Protein AF-A0A5C9CBG6-F1 (afdb_monomer_lite)

Sequence (77 aa):
MMEPGLNHILFVSILLFFIGVYGFFTRRNLITMLMSIELILNSVNLNFIAFNKYLWPGKMDGLFFSIFVIAKKSSID

Secondary structure (DSSP, 8-state):
-----HHHHHHHHHHHHHHHHHHHHH--SHHHHHHHHHHHHHHHHHHHHHHHHHH-TT--HHHHHHHHHHHHHHTT-

pLDDT: mean 75.6, std 13.64, range [40.19, 92.5]

Foldseek 3Di:
DDDPPLVVLLVVLVVQLVVLVVQLVPDPDPVSNVVSVLSNLVSVLSNLQSVCCVPPVPDVPSVVSVVVSVVVVVVVD

Structure (mmCIF, N/CA/C/O backbone):
data_AF-A0A5C9CBG6-F1
#
_entry.id   AF-A0A5C9CBG6-F1
#
loop_
_atom_site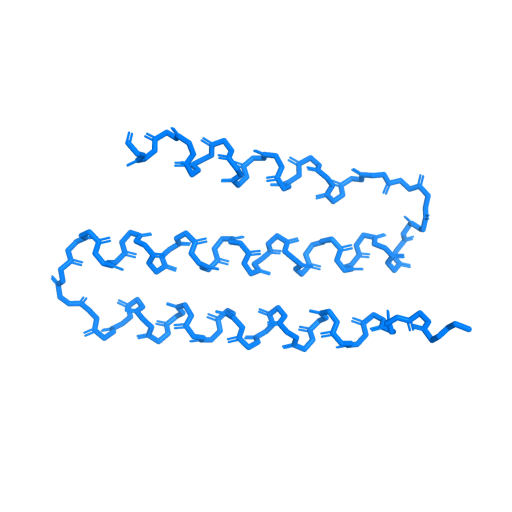.group_PDB
_atom_site.id
_atom_site.type_symbol
_atom_site.label_atom_id
_atom_site.label_alt_id
_atom_site.label_comp_id
_atom_site.label_asym_id
_atom_site.label_entity_id
_atom_site.label_seq_id
_atom_site.pdbx_PDB_ins_code
_atom_site.Cartn_x
_atom_site.Cartn_y
_atom_site.Cartn_z
_atom_site.occupancy
_atom_site.B_iso_or_equiv
_atom_site.auth_seq_id
_atom_site.auth_comp_id
_atom_site.auth_asym_id
_atom_site.auth_atom_id
_atom_site.pdbx_PDB_model_num
ATOM 1 N N . MET A 1 1 ? 23.390 -8.622 -8.438 1.00 40.19 1 MET A N 1
ATOM 2 C CA . MET A 1 1 ? 22.476 -7.927 -7.507 1.00 40.19 1 MET A CA 1
ATOM 3 C C . MET A 1 1 ? 21.079 -8.133 -8.068 1.00 40.19 1 MET A C 1
ATOM 5 O O . MET A 1 1 ? 20.853 -7.704 -9.190 1.00 40.19 1 MET A O 1
ATOM 9 N N . MET A 1 2 ? 20.215 -8.914 -7.411 1.00 48.09 2 MET A N 1
ATOM 10 C CA . MET A 1 2 ? 18.856 -9.153 -7.917 1.00 48.09 2 MET A CA 1
ATOM 11 C C . MET A 1 2 ? 18.075 -7.850 -7.773 1.00 48.09 2 MET A C 1
ATOM 13 O O . MET A 1 2 ? 17.6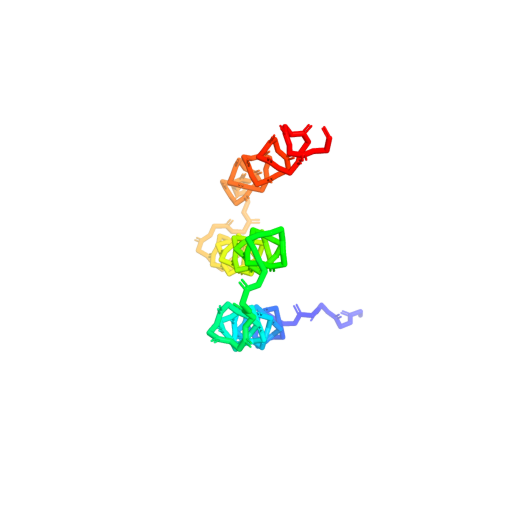69 -7.500 -6.668 1.00 48.09 2 MET A O 1
ATOM 17 N N . GLU A 1 3 ? 17.915 -7.099 -8.862 1.00 57.66 3 GLU A N 1
ATOM 18 C CA . GLU A 1 3 ? 16.940 -6.018 -8.864 1.00 57.66 3 GLU A CA 1
ATOM 19 C C . GLU A 1 3 ? 15.570 -6.639 -8.571 1.00 57.66 3 GLU A C 1
ATOM 21 O O . GLU A 1 3 ? 15.191 -7.600 -9.251 1.00 57.66 3 GLU A O 1
ATOM 26 N N . PRO A 1 4 ? 14.831 -6.166 -7.551 1.00 60.41 4 PRO A N 1
ATOM 27 C CA . PRO A 1 4 ? 13.476 -6.637 -7.334 1.00 60.41 4 PRO A CA 1
ATOM 28 C C . PRO A 1 4 ? 12.682 -6.350 -8.608 1.00 60.41 4 PRO A C 1
ATOM 30 O O . PRO A 1 4 ? 12.453 -5.195 -8.975 1.00 60.41 4 PRO A O 1
ATOM 33 N N . GLY A 1 5 ? 12.321 -7.423 -9.316 1.00 72.19 5 GLY A N 1
ATOM 34 C CA . GLY A 1 5 ? 11.536 -7.328 -10.536 1.00 72.19 5 GLY A CA 1
ATOM 35 C C . GLY A 1 5 ? 10.221 -6.615 -10.244 1.00 72.19 5 GLY A C 1
ATOM 36 O O . GLY A 1 5 ? 9.630 -6.814 -9.183 1.00 72.19 5 GLY A O 1
ATOM 37 N N . LEU A 1 6 ? 9.758 -5.805 -11.194 1.00 73.69 6 LEU A N 1
ATOM 38 C CA . LEU A 1 6 ? 8.512 -5.034 -11.128 1.00 73.69 6 LEU A CA 1
ATOM 39 C C . LEU A 1 6 ? 7.332 -5.820 -10.521 1.00 73.69 6 LEU A C 1
ATOM 41 O O . LEU A 1 6 ? 6.553 -5.282 -9.738 1.00 73.69 6 LEU A O 1
ATOM 45 N N . ASN A 1 7 ? 7.255 -7.114 -10.840 1.00 80.12 7 ASN A N 1
ATOM 46 C CA . ASN A 1 7 ? 6.247 -8.044 -10.341 1.00 80.12 7 ASN A CA 1
ATOM 47 C C . ASN A 1 7 ? 6.170 -8.103 -8.807 1.00 80.12 7 ASN A C 1
ATOM 49 O O . ASN A 1 7 ? 5.070 -8.177 -8.270 1.00 80.12 7 ASN A O 1
ATOM 53 N N . HIS A 1 8 ? 7.295 -8.016 -8.088 1.00 83.19 8 HIS A N 1
ATOM 54 C CA . HIS A 1 8 ? 7.288 -7.997 -6.621 1.00 83.19 8 HIS A CA 1
ATOM 55 C C . HIS A 1 8 ? 6.631 -6.728 -6.074 1.00 83.19 8 HIS A C 1
ATOM 57 O O . HIS A 1 8 ? 5.824 -6.808 -5.152 1.00 83.19 8 HIS A O 1
ATOM 63 N N . ILE A 1 9 ? 6.937 -5.563 -6.654 1.00 81.88 9 ILE A N 1
ATOM 64 C CA . ILE A 1 9 ? 6.366 -4.282 -6.209 1.00 81.88 9 ILE A CA 1
ATOM 65 C C . ILE A 1 9 ? 4.860 -4.260 -6.494 1.00 81.88 9 ILE A C 1
ATOM 67 O O . ILE A 1 9 ? 4.073 -3.875 -5.630 1.00 81.88 9 ILE A O 1
ATOM 71 N N . LEU A 1 10 ? 4.448 -4.744 -7.670 1.00 82.50 10 LEU A N 1
ATOM 72 C CA . LEU A 1 10 ? 3.035 -4.877 -8.025 1.00 82.50 10 LEU A CA 1
ATOM 73 C C . LEU A 1 10 ? 2.298 -5.824 -7.071 1.00 82.50 10 LEU A C 1
ATOM 75 O O . LEU A 1 10 ? 1.239 -5.456 -6.562 1.00 82.50 10 LEU A O 1
ATOM 79 N N . PHE A 1 11 ? 2.880 -6.988 -6.768 1.00 87.06 11 PHE A N 1
ATOM 80 C CA . PHE A 1 11 ? 2.295 -7.967 -5.850 1.00 87.06 11 PH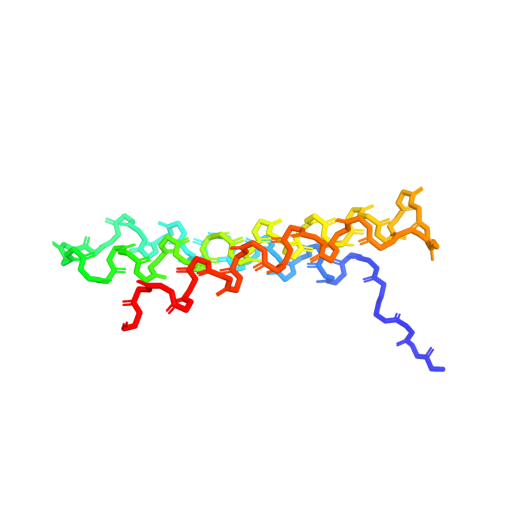E A CA 1
ATOM 81 C C . PHE A 1 11 ? 2.110 -7.397 -4.439 1.00 87.06 11 PHE A C 1
ATOM 83 O O . PHE A 1 11 ? 1.028 -7.506 -3.862 1.00 87.06 11 PHE A O 1
ATOM 90 N N . VAL A 1 12 ? 3.131 -6.715 -3.910 1.00 86.50 12 VAL A N 1
ATOM 91 C CA . VAL A 1 12 ? 3.060 -6.043 -2.604 1.00 86.50 12 VAL A CA 1
ATOM 92 C C . VAL A 1 12 ? 2.015 -4.922 -2.614 1.00 86.50 12 VAL A C 1
ATOM 94 O O . VAL A 1 12 ? 1.226 -4.833 -1.674 1.00 86.50 12 VAL A O 1
ATOM 97 N N . SER A 1 13 ? 1.941 -4.110 -3.679 1.00 86.38 13 SER A N 1
ATOM 98 C CA . SER A 1 13 ? 0.938 -3.036 -3.793 1.00 86.38 13 SER A CA 1
ATOM 99 C C . SER A 1 13 ? -0.497 -3.570 -3.743 1.00 86.38 13 SER A C 1
ATOM 101 O O . SER A 1 13 ? -1.347 -3.002 -3.061 1.00 86.38 13 SER A O 1
ATOM 103 N N . ILE A 1 14 ? -0.754 -4.700 -4.407 1.00 88.56 14 ILE A N 1
ATOM 104 C CA . ILE A 1 14 ? -2.071 -5.339 -4.448 1.00 88.56 14 ILE A CA 1
ATOM 105 C C . ILE A 1 14 ? -2.432 -5.935 -3.087 1.00 88.56 14 ILE A C 1
ATOM 107 O O . ILE A 1 14 ? -3.558 -5.764 -2.624 1.00 88.56 14 ILE A O 1
ATOM 111 N N . LEU A 1 15 ? -1.473 -6.569 -2.408 1.00 91.38 15 LEU A N 1
ATOM 112 C CA . LEU A 1 15 ? -1.670 -7.096 -1.058 1.00 91.38 15 LEU A CA 1
ATOM 113 C C . LEU A 1 15 ? -2.028 -5.985 -0.066 1.00 91.38 15 LEU A C 1
ATOM 115 O O . LEU A 1 15 ? -3.025 -6.108 0.646 1.00 91.38 15 LEU A O 1
ATOM 119 N N . LEU A 1 16 ? -1.264 -4.887 -0.046 1.00 87.19 16 LEU A N 1
ATOM 120 C CA . LEU A 1 16 ? -1.574 -3.753 0.829 1.00 87.19 16 LEU A CA 1
ATOM 121 C C . LEU A 1 16 ? -2.927 -3.114 0.478 1.00 87.19 16 LEU A C 1
ATOM 123 O O . LEU A 1 16 ? -3.664 -2.737 1.391 1.00 87.19 16 LEU A O 1
ATOM 127 N N . PHE A 1 17 ? -3.292 -3.049 -0.806 1.00 89.94 17 PHE A N 1
ATOM 128 C CA . PHE A 1 17 ? -4.589 -2.523 -1.231 1.00 89.94 17 PHE A CA 1
ATOM 129 C C . PHE A 1 17 ? -5.745 -3.352 -0.661 1.00 89.94 17 PHE A C 1
ATOM 131 O O . PHE A 1 17 ? -6.651 -2.795 -0.041 1.00 89.94 17 PHE A O 1
ATOM 138 N N . PHE A 1 18 ? -5.697 -4.683 -0.786 1.00 92.50 18 PHE A N 1
ATOM 139 C CA . PHE A 1 18 ? -6.735 -5.559 -0.233 1.00 92.50 18 PHE A CA 1
ATOM 140 C C . PHE A 1 18 ? -6.795 -5.517 1.297 1.00 92.50 18 PHE A C 1
ATOM 142 O O . PHE A 1 18 ? -7.891 -5.521 1.858 1.00 92.50 18 PHE A O 1
ATOM 149 N N . ILE A 1 19 ? -5.651 -5.414 1.979 1.00 89.88 19 ILE A N 1
ATOM 150 C CA . ILE A 1 19 ? -5.603 -5.238 3.440 1.00 89.88 19 ILE A CA 1
ATOM 151 C C . ILE A 1 19 ? -6.267 -3.915 3.844 1.00 89.88 19 ILE A C 1
ATOM 153 O O . ILE A 1 19 ? -7.062 -3.885 4.785 1.00 89.88 19 ILE A O 1
ATOM 157 N N . GLY A 1 20 ? -5.988 -2.833 3.113 1.00 87.81 20 GLY A N 1
ATOM 158 C CA . GLY A 1 20 ? -6.601 -1.526 3.336 1.00 87.81 20 GLY A CA 1
ATOM 159 C C . GLY A 1 20 ? -8.113 -1.545 3.115 1.00 87.81 20 GLY A C 1
ATOM 160 O O . GLY A 1 20 ? -8.862 -1.060 3.961 1.00 87.81 20 GLY A O 1
ATOM 161 N N . VAL A 1 21 ? -8.578 -2.176 2.031 1.00 90.56 21 VAL A N 1
ATOM 162 C CA . VAL A 1 21 ? -10.012 -2.342 1.735 1.00 90.56 21 VAL A CA 1
ATOM 163 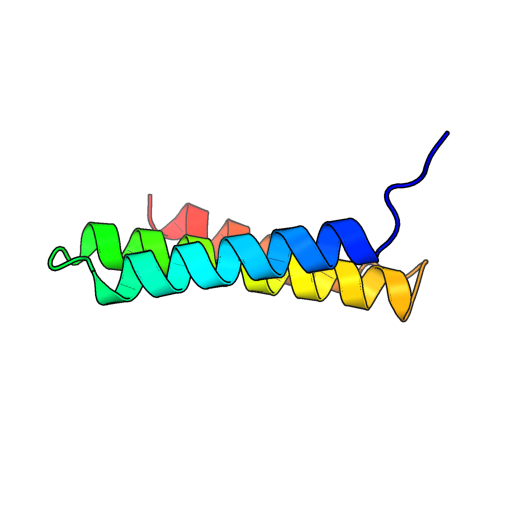C C . VAL A 1 21 ? -10.701 -3.187 2.808 1.00 90.56 21 VAL A C 1
ATOM 165 O O . VAL A 1 21 ? -11.752 -2.801 3.317 1.00 90.56 21 VAL A O 1
ATOM 168 N N . TYR A 1 22 ? -10.101 -4.302 3.224 1.00 90.62 22 TYR A N 1
ATOM 169 C CA . TYR A 1 22 ? -10.642 -5.125 4.307 1.00 90.62 22 TYR A CA 1
ATOM 170 C C . TYR A 1 22 ? -10.730 -4.347 5.632 1.00 90.62 22 TYR A C 1
ATOM 172 O O . TYR A 1 22 ? -11.741 -4.414 6.340 1.00 90.62 22 TYR A O 1
ATOM 180 N N . GLY A 1 23 ? -9.698 -3.558 5.945 1.00 85.81 23 GLY A N 1
ATOM 181 C CA . GLY A 1 23 ? -9.683 -2.644 7.087 1.00 85.81 23 GLY A CA 1
ATOM 182 C C . GLY A 1 23 ? -10.777 -1.578 7.006 1.00 85.81 23 GLY A C 1
ATOM 183 O O . GLY A 1 23 ? -11.421 -1.292 8.011 1.00 85.81 23 GLY A O 1
ATOM 184 N N . PHE A 1 24 ? -11.058 -1.059 5.812 1.00 89.44 24 PHE A N 1
ATOM 185 C CA . PHE A 1 24 ? -12.101 -0.060 5.594 1.00 89.44 24 PHE A CA 1
ATOM 186 C C . PHE A 1 24 ? -13.510 -0.606 5.885 1.00 89.44 24 PHE A C 1
ATOM 188 O O . PHE A 1 24 ? -14.274 0.040 6.599 1.00 89.44 24 PHE A O 1
ATOM 195 N N . PHE A 1 25 ? -13.839 -1.814 5.411 1.00 86.94 25 PHE A N 1
ATOM 196 C CA . PHE A 1 25 ? -15.166 -2.416 5.621 1.00 86.94 25 PHE A CA 1
ATOM 197 C C . PHE A 1 25 ? -15.392 -2.951 7.043 1.00 86.94 25 PHE A C 1
ATOM 199 O O . PHE A 1 25 ? -16.520 -2.955 7.533 1.00 86.94 25 PHE A O 1
ATOM 206 N N . THR A 1 26 ? -14.340 -3.413 7.721 1.00 86.44 26 THR A N 1
ATOM 207 C CA . THR A 1 26 ? -14.479 -4.104 9.018 1.00 86.44 26 THR A CA 1
ATOM 208 C C . THR A 1 26 ? -14.606 -3.133 10.200 1.00 86.44 26 THR A C 1
ATOM 210 O O . THR A 1 26 ? -15.032 -3.514 11.294 1.00 86.44 26 THR A O 1
ATOM 213 N N . ARG A 1 27 ? -14.215 -1.865 10.034 1.00 84.81 27 ARG A N 1
ATOM 214 C CA . ARG A 1 27 ? -14.050 -0.929 11.155 1.00 84.81 27 ARG A CA 1
ATOM 215 C C . ARG A 1 27 ? -15.246 0.012 11.286 1.00 84.81 27 ARG A C 1
ATOM 217 O O . ARG A 1 27 ? -15.622 0.700 10.350 1.00 84.81 27 ARG A O 1
ATOM 224 N N . ARG A 1 28 ? -15.803 0.087 12.500 1.00 83.06 28 ARG A N 1
ATOM 225 C CA . ARG A 1 28 ? -16.898 1.012 12.858 1.00 83.06 28 ARG A CA 1
ATOM 226 C C . ARG A 1 28 ? -16.425 2.393 13.319 1.00 83.06 28 ARG A C 1
ATOM 228 O O . ARG A 1 28 ? -17.239 3.297 13.448 1.00 83.06 28 ARG A O 1
ATOM 235 N N . ASN A 1 29 ? -15.132 2.551 13.601 1.00 85.31 29 ASN A N 1
ATOM 236 C CA . ASN A 1 29 ? -14.581 3.784 14.151 1.00 85.31 29 ASN A CA 1
ATOM 237 C C . ASN A 1 29 ? -14.031 4.677 13.031 1.00 85.31 29 ASN A C 1
ATOM 239 O O . ASN A 1 29 ? -13.184 4.226 12.256 1.00 85.31 29 ASN A O 1
ATOM 243 N N . LEU A 1 30 ? -14.470 5.940 12.979 1.00 86.62 30 LEU A N 1
ATOM 244 C CA . LEU A 1 30 ? -14.088 6.905 11.935 1.00 86.62 30 LEU A CA 1
ATOM 245 C C . LEU A 1 30 ? -12.567 7.074 11.811 1.00 86.62 30 LEU A C 1
ATOM 247 O O . LEU A 1 30 ? -12.037 7.047 10.707 1.00 86.62 30 LEU A O 1
ATOM 251 N N . ILE A 1 31 ? -11.849 7.155 12.934 1.00 87.75 31 ILE A N 1
ATOM 252 C CA . ILE A 1 31 ? -10.381 7.293 12.948 1.00 87.75 31 ILE A CA 1
ATOM 253 C C . ILE A 1 31 ? -9.709 6.080 12.284 1.00 87.75 31 ILE A C 1
ATOM 255 O O . ILE A 1 31 ? -8.812 6.219 11.458 1.00 87.75 31 ILE A O 1
ATOM 259 N N . THR A 1 32 ? -10.171 4.866 12.588 1.00 84.00 32 THR A N 1
ATOM 260 C CA . THR A 1 32 ? -9.602 3.640 12.007 1.00 84.00 32 THR A CA 1
ATOM 261 C C . THR A 1 32 ? -9.971 3.480 10.529 1.00 84.00 32 THR A C 1
ATOM 263 O O . THR A 1 32 ? -9.205 2.908 9.751 1.00 84.00 32 THR A O 1
ATOM 266 N N . MET A 1 33 ? -11.126 4.011 10.127 1.00 85.88 33 MET A N 1
ATOM 267 C CA . MET A 1 33 ? -11.543 4.084 8.729 1.00 85.88 33 MET A CA 1
ATOM 268 C C . MET A 1 33 ? -10.646 5.048 7.936 1.00 85.88 33 MET A C 1
ATOM 270 O O . MET A 1 33 ? -10.164 4.676 6.867 1.00 85.88 33 MET A O 1
ATOM 274 N N . LEU A 1 34 ? -10.330 6.225 8.492 1.00 87.69 34 LEU A N 1
ATOM 275 C CA . LEU A 1 34 ? -9.369 7.175 7.912 1.00 87.69 34 LEU A CA 1
ATOM 276 C C . LEU A 1 34 ? -7.975 6.557 7.762 1.00 87.69 34 LEU A C 1
ATOM 278 O O . LEU A 1 34 ? -7.379 6.651 6.692 1.00 87.69 34 LEU A O 1
ATOM 282 N N . MET A 1 35 ? -7.499 5.830 8.774 1.00 86.31 35 MET A N 1
ATOM 283 C CA . MET A 1 35 ? -6.208 5.144 8.690 1.00 86.31 35 MET A CA 1
ATOM 284 C C . MET A 1 35 ? -6.184 4.037 7.621 1.00 86.31 35 MET A C 1
ATOM 286 O O . MET A 1 35 ? -5.173 3.825 6.953 1.00 86.31 35 MET A O 1
ATOM 290 N N . SER A 1 36 ? -7.313 3.354 7.410 1.00 87.44 36 SER A N 1
ATOM 291 C CA . SER A 1 36 ? -7.452 2.374 6.323 1.00 87.44 36 SER A CA 1
ATOM 292 C C . SER A 1 36 ? -7.431 3.053 4.949 1.00 87.44 36 SER A C 1
ATOM 294 O O . SER A 1 36 ? -6.799 2.542 4.027 1.00 87.44 36 SER A O 1
ATOM 296 N N . ILE A 1 37 ? -8.050 4.233 4.816 1.00 88.06 37 ILE A N 1
ATOM 297 C CA . ILE A 1 37 ? -7.999 5.045 3.590 1.00 88.06 37 ILE A CA 1
ATOM 298 C C . ILE A 1 37 ? -6.563 5.486 3.283 1.00 88.06 37 ILE A C 1
ATOM 300 O O . ILE A 1 37 ? -6.132 5.378 2.137 1.00 88.06 37 ILE A O 1
ATOM 304 N N . GLU A 1 38 ? -5.798 5.934 4.279 1.00 87.44 38 GLU A N 1
ATOM 305 C CA . GLU A 1 38 ? -4.382 6.271 4.081 1.00 87.44 38 GLU A CA 1
ATOM 306 C C . GLU A 1 38 ? -3.568 5.073 3.568 1.00 87.44 38 GLU A C 1
ATOM 308 O O . GLU A 1 38 ? -2.736 5.220 2.670 1.00 87.44 38 GLU A O 1
ATOM 313 N N . LEU A 1 39 ? -3.834 3.874 4.097 1.00 86.94 39 LEU A N 1
ATOM 314 C CA . LEU A 1 39 ? 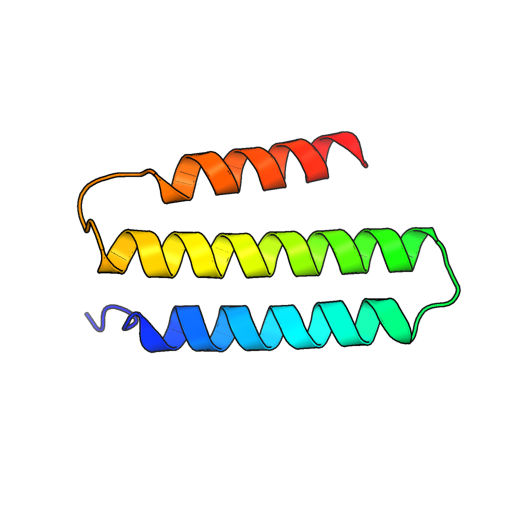-3.179 2.644 3.654 1.00 86.94 39 LEU A CA 1
ATOM 315 C C . LEU A 1 39 ? -3.527 2.307 2.191 1.00 86.94 39 LEU A C 1
ATOM 317 O O . LEU A 1 39 ? -2.647 1.938 1.407 1.00 86.94 39 LEU A O 1
ATOM 321 N N . ILE A 1 40 ? -4.797 2.476 1.803 1.00 89.88 40 ILE A N 1
ATOM 322 C CA . ILE A 1 40 ? -5.262 2.304 0.418 1.00 89.88 40 ILE A CA 1
ATOM 323 C C . ILE A 1 40 ? -4.556 3.305 -0.506 1.00 89.88 40 ILE A C 1
ATOM 325 O O . ILE A 1 40 ? -4.019 2.906 -1.541 1.00 89.88 40 ILE A O 1
ATOM 329 N N . LEU A 1 41 ? -4.494 4.584 -0.122 1.00 87.44 41 LEU A N 1
ATOM 330 C CA . LEU A 1 41 ? -3.835 5.634 -0.908 1.00 87.44 41 LEU A CA 1
ATOM 331 C C . LEU A 1 41 ? -2.337 5.356 -1.102 1.00 87.44 41 LEU A C 1
ATOM 333 O O . LEU A 1 41 ? -1.820 5.521 -2.207 1.00 87.44 41 LEU A O 1
ATOM 337 N N . ASN A 1 42 ? -1.651 4.861 -0.069 1.00 86.56 42 ASN A N 1
ATOM 338 C CA . ASN A 1 42 ? -0.246 4.465 -0.174 1.00 86.56 42 ASN A CA 1
ATOM 339 C C . ASN A 1 42 ? -0.051 3.274 -1.135 1.00 86.56 42 ASN A C 1
ATOM 341 O O . ASN A 1 42 ? 0.880 3.254 -1.938 1.00 86.56 42 ASN A O 1
ATOM 345 N N . SER A 1 43 ? -0.975 2.312 -1.120 1.00 88.62 43 SER A N 1
ATOM 346 C CA . SER A 1 43 ? -0.951 1.150 -2.020 1.00 88.62 43 SER A CA 1
ATOM 347 C C . SER A 1 43 ? -1.117 1.543 -3.490 1.00 88.62 43 SER A C 1
ATOM 349 O O . SER A 1 43 ? -0.372 1.071 -4.350 1.00 88.62 43 SER A O 1
ATOM 351 N N . VAL A 1 44 ? -2.057 2.449 -3.779 1.00 86.88 44 VAL A N 1
ATOM 352 C CA . VAL A 1 44 ? -2.280 2.995 -5.130 1.00 86.88 44 VAL A CA 1
ATOM 353 C C . VAL A 1 44 ? -1.047 3.752 -5.622 1.00 86.88 44 VAL A C 1
ATOM 355 O O . VAL A 1 44 ? -0.650 3.613 -6.776 1.00 86.88 44 VAL A O 1
ATOM 358 N N . ASN A 1 45 ? -0.396 4.505 -4.740 1.00 85.38 45 ASN A N 1
ATOM 359 C CA . ASN A 1 45 ? 0.825 5.221 -5.071 1.00 85.38 45 ASN A CA 1
ATOM 360 C C . ASN A 1 45 ? 2.010 4.280 -5.370 1.00 85.38 45 ASN A C 1
ATOM 362 O O . ASN A 1 45 ? 2.716 4.480 -6.356 1.00 85.38 45 ASN A O 1
ATOM 366 N N . LEU A 1 46 ? 2.186 3.198 -4.601 1.00 84.00 46 LEU A N 1
ATOM 367 C CA . LEU A 1 46 ? 3.174 2.152 -4.913 1.00 84.00 46 LEU A CA 1
ATOM 368 C C . LEU A 1 46 ? 2.920 1.503 -6.279 1.00 84.00 46 LEU A C 1
ATOM 370 O O . LEU A 1 46 ? 3.863 1.234 -7.026 1.00 84.00 46 LEU A O 1
ATOM 374 N N . ASN A 1 47 ? 1.652 1.279 -6.619 1.00 85.62 47 ASN A N 1
ATOM 375 C CA . ASN A 1 47 ? 1.253 0.755 -7.918 1.00 85.62 47 ASN A CA 1
ATOM 376 C C . ASN A 1 47 ? 1.607 1.739 -9.052 1.00 85.62 47 ASN A C 1
ATOM 378 O O . ASN A 1 47 ? 2.197 1.341 -10.057 1.00 85.62 47 ASN A O 1
ATOM 382 N N . PHE A 1 48 ? 1.361 3.036 -8.840 1.00 80.81 48 PHE A N 1
ATOM 383 C CA . PHE A 1 48 ? 1.766 4.106 -9.755 1.00 80.81 48 PHE A CA 1
ATOM 384 C C . PHE A 1 48 ? 3.283 4.158 -9.954 1.00 80.81 48 PHE A C 1
ATOM 386 O O . PHE A 1 48 ? 3.739 4.215 -11.092 1.00 80.81 48 PHE A O 1
ATOM 393 N N . ILE A 1 49 ? 4.075 4.085 -8.879 1.00 79.12 49 ILE A N 1
ATOM 394 C CA . ILE A 1 49 ? 5.547 4.066 -8.943 1.00 79.12 49 ILE A CA 1
ATOM 395 C C . ILE A 1 49 ? 6.045 2.843 -9.724 1.00 79.12 49 ILE A C 1
ATOM 397 O O . ILE A 1 49 ? 6.958 2.969 -10.543 1.00 79.12 49 ILE A O 1
ATOM 401 N N . ALA A 1 50 ? 5.436 1.672 -9.513 1.00 80.44 50 ALA A N 1
ATOM 402 C CA . ALA A 1 50 ? 5.755 0.466 -10.268 1.00 80.44 50 ALA A CA 1
ATOM 403 C C . ALA A 1 50 ? 5.484 0.671 -11.768 1.00 80.44 50 ALA A C 1
ATOM 405 O O . ALA A 1 50 ? 6.388 0.507 -12.588 1.00 80.44 50 ALA A O 1
ATOM 406 N N . PHE A 1 51 ? 4.277 1.110 -12.134 1.00 76.75 51 PHE A N 1
ATOM 407 C CA . PHE A 1 51 ? 3.938 1.393 -13.530 1.00 76.75 51 PHE A CA 1
ATOM 408 C C . PHE A 1 51 ? 4.845 2.451 -14.154 1.00 76.75 51 PHE A C 1
ATOM 410 O O . PHE A 1 51 ? 5.273 2.291 -15.295 1.00 76.75 51 PHE A O 1
ATOM 417 N N . ASN A 1 52 ? 5.194 3.495 -13.406 1.00 74.19 52 ASN A N 1
ATOM 418 C CA . ASN A 1 52 ? 6.081 4.547 -13.880 1.00 74.19 52 ASN A CA 1
ATOM 419 C C . ASN A 1 52 ? 7.488 4.008 -14.177 1.00 74.19 52 ASN A C 1
ATOM 421 O O . ASN A 1 52 ? 8.026 4.268 -15.252 1.00 74.19 52 ASN A O 1
ATOM 425 N N . LYS A 1 53 ? 8.029 3.153 -13.295 1.00 72.88 53 LYS A N 1
ATOM 426 C CA . LYS A 1 53 ? 9.310 2.461 -13.515 1.00 72.88 53 LYS A CA 1
ATOM 427 C C . LYS A 1 53 ? 9.285 1.550 -14.753 1.00 72.88 53 LYS A C 1
ATOM 429 O O . LYS A 1 53 ? 10.322 1.384 -15.388 1.00 72.88 53 LYS A O 1
ATOM 434 N N . TYR A 1 54 ? 8.133 0.971 -15.100 1.00 70.44 54 TYR A N 1
ATOM 435 C CA . TYR A 1 54 ? 7.981 0.123 -16.289 1.00 70.44 54 TYR A CA 1
ATOM 436 C C . TYR A 1 54 ? 7.829 0.920 -17.589 1.00 70.44 54 TYR A C 1
ATOM 438 O O . TYR A 1 54 ? 8.443 0.572 -18.594 1.00 70.44 54 TYR A O 1
ATOM 446 N N . LEU A 1 55 ? 7.015 1.980 -17.575 1.00 67.44 55 LEU A N 1
ATOM 447 C CA . LEU A 1 55 ? 6.671 2.748 -18.774 1.00 67.44 55 LEU A CA 1
ATOM 448 C C . LEU A 1 55 ? 7.757 3.769 -19.153 1.00 67.44 55 LEU A C 1
ATOM 450 O O . LEU A 1 55 ? 7.982 4.012 -20.335 1.00 67.44 55 LEU A O 1
ATOM 454 N N . TRP A 1 56 ? 8.438 4.356 -18.163 1.00 62.97 56 TRP A N 1
ATOM 455 C CA . TRP A 1 56 ? 9.502 5.343 -18.356 1.00 62.97 56 TRP A CA 1
ATOM 456 C C . TRP A 1 56 ? 10.602 5.163 -17.296 1.00 62.97 56 TRP A C 1
ATOM 458 O O . TRP A 1 56 ? 10.602 5.856 -16.279 1.00 62.97 56 TRP A O 1
ATOM 468 N N . PRO A 1 57 ? 11.611 4.301 -17.526 1.00 61.69 57 PRO A N 1
ATOM 469 C CA . PRO A 1 57 ? 12.679 4.034 -16.552 1.00 61.69 57 PRO A CA 1
ATOM 470 C C . PRO A 1 57 ? 13.577 5.244 -16.200 1.00 61.69 57 PRO A C 1
ATOM 472 O O . PRO A 1 57 ? 14.527 5.091 -15.439 1.00 61.69 57 PRO A O 1
ATOM 475 N N . GLY A 1 58 ? 13.293 6.445 -16.724 1.00 58.72 58 GLY A N 1
ATOM 476 C CA . GLY A 1 58 ? 14.061 7.673 -16.489 1.00 58.72 58 GLY A CA 1
ATOM 477 C C . GLY A 1 58 ? 13.240 8.934 -16.192 1.00 58.72 58 GLY A C 1
ATOM 478 O O . GLY A 1 58 ? 13.831 10.009 -16.118 1.00 58.72 58 GLY A O 1
ATOM 479 N N . LYS A 1 59 ? 11.909 8.852 -16.029 1.00 55.84 59 LYS A N 1
ATOM 480 C CA . LYS A 1 59 ? 11.093 10.008 -15.610 1.00 55.84 59 LYS A CA 1
ATOM 481 C C . LYS A 1 59 ? 10.471 9.744 -14.244 1.00 55.84 59 LYS A C 1
ATOM 483 O O . LYS A 1 59 ? 9.867 8.709 -14.023 1.00 55.84 59 LYS A O 1
ATOM 488 N N . MET A 1 60 ? 10.676 10.669 -13.307 1.00 56.56 60 MET A N 1
ATOM 489 C CA . MET A 1 60 ? 10.250 10.567 -11.904 1.00 56.56 60 MET A CA 1
ATOM 490 C C . MET A 1 60 ? 8.775 10.971 -11.710 1.00 56.56 60 MET A C 1
ATOM 492 O O . MET A 1 60 ? 8.438 11.608 -10.713 1.00 56.56 60 MET A O 1
ATOM 496 N N . ASP A 1 61 ? 7.878 10.630 -12.636 1.00 60.41 61 ASP A N 1
ATOM 497 C CA . ASP A 1 61 ? 6.470 11.051 -12.548 1.00 60.41 61 ASP A CA 1
ATOM 498 C C . ASP A 1 61 ? 5.741 10.349 -11.382 1.00 60.41 61 ASP A C 1
ATOM 500 O O . ASP A 1 61 ? 4.882 10.940 -10.726 1.00 60.41 61 ASP A O 1
ATOM 504 N N . GLY A 1 62 ? 6.158 9.129 -11.017 1.00 58.28 62 GLY A N 1
ATOM 505 C CA . GLY A 1 62 ? 5.659 8.422 -9.828 1.00 58.28 62 GLY A CA 1
ATOM 506 C C . GLY A 1 62 ? 6.026 9.091 -8.492 1.00 58.28 62 GLY A C 1
ATOM 507 O O . GLY A 1 62 ? 5.342 8.885 -7.490 1.00 58.28 62 GLY A O 1
ATOM 508 N N . LEU A 1 63 ? 7.071 9.928 -8.458 1.00 61.97 63 LEU A N 1
ATOM 509 C CA . LEU A 1 63 ? 7.490 10.635 -7.244 1.00 61.97 63 LEU A CA 1
ATOM 510 C C . LEU A 1 63 ? 6.500 11.749 -6.870 1.00 61.97 63 LEU A C 1
ATOM 512 O O . LEU A 1 63 ? 6.201 11.933 -5.692 1.00 61.97 63 LEU A O 1
ATOM 516 N N . PHE A 1 64 ? 5.948 12.454 -7.863 1.00 61.25 64 PHE A N 1
ATOM 517 C CA . PHE A 1 64 ? 4.981 13.535 -7.643 1.00 61.25 64 PHE A CA 1
ATOM 518 C C . PHE A 1 64 ? 3.708 13.043 -6.946 1.00 61.25 64 PHE A C 1
ATOM 520 O O . PHE A 1 64 ? 3.208 13.703 -6.034 1.00 61.25 64 PHE A O 1
ATOM 527 N N . PHE A 1 65 ? 3.219 11.855 -7.312 1.00 59.66 65 PHE A N 1
ATOM 528 C CA . PHE A 1 65 ? 2.054 11.249 -6.662 1.00 59.66 65 PHE A CA 1
ATOM 529 C C . PHE A 1 65 ? 2.370 10.808 -5.221 1.00 59.66 65 PHE A C 1
ATOM 531 O O . PHE A 1 65 ? 1.548 10.971 -4.317 1.00 59.66 65 PHE A O 1
ATOM 538 N N . SER A 1 66 ? 3.606 10.359 -4.981 1.00 61.28 66 SER A N 1
ATOM 539 C CA . SER A 1 66 ? 4.079 9.956 -3.655 1.00 61.28 66 SER A CA 1
ATOM 540 C C . SER A 1 66 ? 4.162 11.115 -2.673 1.00 61.28 66 SER A C 1
ATOM 542 O O . SER A 1 66 ? 3.728 10.996 -1.526 1.00 61.28 66 SER A O 1
ATOM 544 N N . ILE A 1 67 ? 4.630 12.272 -3.142 1.00 63.88 67 ILE A N 1
ATOM 545 C CA . ILE A 1 67 ? 4.668 13.500 -2.342 1.00 63.88 67 ILE A CA 1
ATOM 546 C C . ILE A 1 67 ? 3.246 13.948 -1.979 1.00 63.88 67 ILE A C 1
ATOM 548 O O . ILE A 1 67 ? 3.018 14.364 -0.847 1.00 63.88 67 ILE A O 1
ATOM 552 N N . PHE A 1 68 ? 2.269 13.797 -2.879 1.00 64.00 68 PHE A N 1
ATOM 553 C CA . PHE A 1 68 ? 0.865 14.100 -2.577 1.00 64.00 68 PHE A CA 1
ATOM 554 C C . PHE A 1 68 ? 0.288 13.210 -1.468 1.00 64.00 68 PHE A C 1
ATOM 556 O O . PHE A 1 68 ? -0.434 13.705 -0.601 1.00 64.00 68 PHE A O 1
ATOM 563 N N . VAL A 1 69 ? 0.628 11.915 -1.451 1.00 62.47 69 VAL A N 1
ATOM 564 C CA . VAL A 1 69 ? 0.211 10.998 -0.374 1.00 62.47 69 VAL A CA 1
ATOM 565 C C . VAL A 1 69 ? 0.870 11.370 0.955 1.00 62.47 69 VAL A C 1
ATOM 567 O O . VAL A 1 69 ? 0.182 11.421 1.974 1.00 62.47 69 VAL A O 1
ATOM 570 N N . ILE A 1 70 ? 2.167 11.696 0.953 1.00 65.12 70 ILE A N 1
ATOM 571 C CA . ILE A 1 70 ? 2.882 12.163 2.155 1.00 65.12 70 ILE A CA 1
ATOM 572 C C . ILE A 1 70 ? 2.284 13.481 2.668 1.00 65.12 70 ILE A C 1
ATOM 574 O O . ILE A 1 70 ? 2.054 13.623 3.866 1.00 65.12 70 ILE A O 1
ATOM 578 N N . ALA A 1 71 ? 1.972 14.422 1.777 1.00 64.06 71 ALA A N 1
ATOM 579 C CA . ALA A 1 71 ? 1.339 15.690 2.134 1.00 64.06 71 ALA A CA 1
ATOM 580 C C . ALA A 1 71 ? -0.058 15.483 2.741 1.00 64.06 71 ALA A C 1
ATOM 582 O O . ALA A 1 71 ? -0.418 16.144 3.713 1.00 64.06 71 ALA A O 1
ATOM 583 N N . LYS A 1 72 ? -0.836 14.528 2.212 1.00 58.59 72 LYS A N 1
ATOM 584 C CA . LYS A 1 72 ? -2.124 14.140 2.800 1.00 58.59 72 LYS A CA 1
ATOM 585 C C . LYS A 1 72 ? -1.960 13.550 4.199 1.00 58.59 72 LYS A C 1
ATOM 587 O O . LYS A 1 72 ? -2.746 13.902 5.075 1.00 58.59 72 LYS A O 1
ATOM 592 N N . LYS A 1 73 ? -0.947 12.702 4.394 1.00 55.25 73 LYS A N 1
ATOM 593 C CA . LYS A 1 73 ? -0.620 12.081 5.682 1.00 55.25 73 LYS A CA 1
ATOM 594 C C . LYS A 1 73 ? -0.208 13.116 6.732 1.00 55.25 73 LYS A C 1
ATOM 596 O O . LYS A 1 73 ? -0.799 13.161 7.798 1.00 55.25 73 LYS A O 1
ATOM 601 N N . SER A 1 74 ? 0.694 14.031 6.378 1.00 57.16 74 SER A N 1
ATOM 602 C CA . SER A 1 74 ? 1.164 15.106 7.268 1.00 57.16 74 SER A CA 1
ATOM 603 C C . SER A 1 74 ? 0.076 16.099 7.700 1.00 57.16 74 SER A C 1
ATOM 605 O O . SER A 1 74 ? 0.298 16.852 8.640 1.00 57.16 74 SER A O 1
ATOM 607 N N . SER A 1 75 ? -1.059 16.167 6.998 1.00 52.34 75 SER A N 1
ATOM 608 C CA . SER A 1 75 ? -2.161 17.079 7.332 1.00 52.34 75 SER A CA 1
ATOM 609 C C . SER A 1 75 ? -3.203 16.454 8.270 1.00 52.34 75 SER A C 1
ATOM 611 O O . SER A 1 75 ? -4.145 17.150 8.651 1.00 52.34 75 SER A O 1
ATOM 613 N N . ILE A 1 76 ? -3.101 15.152 8.552 1.00 54.66 76 ILE A N 1
ATOM 614 C CA . ILE A 1 76 ? -4.068 14.377 9.347 1.00 54.66 76 ILE A CA 1
ATOM 615 C C . ILE A 1 76 ? -3.532 14.032 10.750 1.00 54.66 76 ILE A C 1
ATOM 617 O O . ILE A 1 76 ? -4.321 13.596 11.589 1.00 54.66 76 ILE A O 1
ATOM 621 N N . ASP A 1 77 ? -2.242 14.274 11.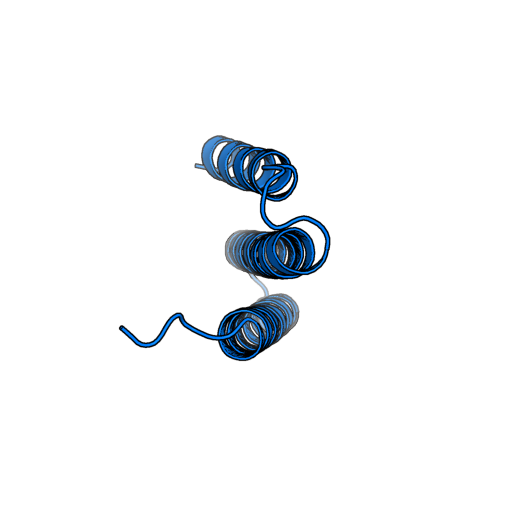002 1.00 50.28 77 ASP A N 1
ATOM 622 C CA . ASP A 1 77 ? -1.619 14.201 12.332 1.00 50.28 77 ASP A CA 1
ATOM 623 C C . ASP A 1 77 ? -1.955 15.424 13.209 1.00 50.28 77 ASP A C 1
ATOM 625 O O . ASP A 1 77 ? -2.037 16.555 12.668 1.00 50.28 77 ASP A O 1
#

Radius of gyration: 13.97 Å; chains: 1; bounding box: 39×26×33 Å